Protein AF-A0A1S3MUW2-F1 (afdb_monomer_lite)

Foldseek 3Di:
DVVVVVVVVCVVVDVDPVVVVVVVCVVCPPHPCNVVVVVVVVVLVVQDPDPLCNVLVVQVVVVVVCCQRVPPVPDHDPPVDPDDPPDPCVVSVVVSVVVSVVVVVVVVVVVVVVVVVVVVVVVVVVVVVVVVVVVVVVVVVVVVVVVVVVPDDDPDDDDDDDDDDDDDDD

pLDDT: mean 79.9, std 17.79, range [39.38, 97.69]

Sequence (170 aa):
MELSHRLEDIKSELDDVGDVFNVVHSMVKDSGAEVYFLSILQHLMLIRNDYSVRPQYFKIIEECVSQIVLHRSGTDPDFTYRKRLDVDFSVLLEVCVDKAQVEECELRATDLALKFDEEYLGRQEAQAQLLKSEEKINELQAELLAFKSQVTPHTTTPTDRSTDRHRGFC

Radius of gyration: 44.47 Å; chains: 1; bounding box: 104×33×127 Å

Secondary structure (DSSP, 8-state):
-HHHHHHHHHHHH---HHHHHHHHHHHHTTSTTHHHHHHHHHHHHTS---TTTHHHHHHHHHHHHHHHHS-TTSSPP-TT--S------HHHHHHHHHHHHHHHHHHHHHHHHHHHHHHHHHHHHHHHHHHHHHHHHHHHHHHHHHHHHH--------------------

Structure (mmCIF, N/CA/C/O backbone):
data_AF-A0A1S3MUW2-F1
#
_entry.id   AF-A0A1S3MUW2-F1
#
loop_
_atom_site.group_PDB
_atom_site.id
_atom_site.type_symbol
_atom_site.label_atom_id
_atom_site.label_alt_id
_atom_site.label_comp_id
_atom_site.label_asym_id
_atom_site.label_entity_id
_atom_site.label_seq_id
_atom_site.pdbx_PDB_ins_code
_atom_site.Cartn_x
_atom_site.Cartn_y
_at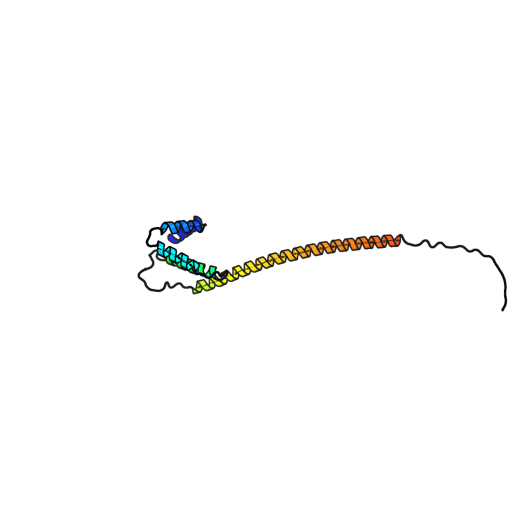om_site.Cartn_z
_atom_site.occupancy
_atom_site.B_iso_or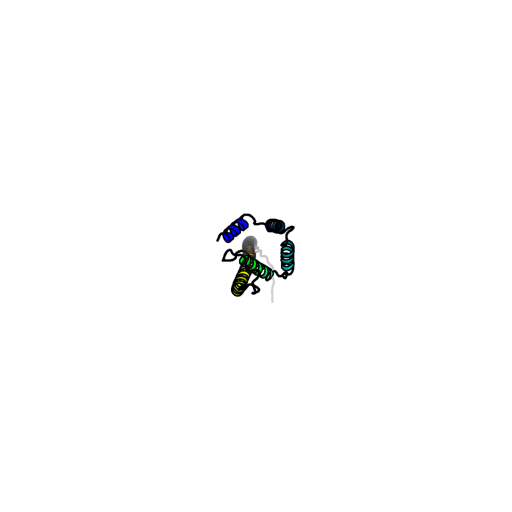_equiv
_atom_site.auth_seq_id
_atom_site.auth_comp_id
_atom_site.auth_asym_id
_atom_site.auth_atom_id
_atom_site.pdbx_PDB_model_num
ATOM 1 N N . MET A 1 1 ? 22.088 -8.802 -5.803 1.00 58.69 1 MET A N 1
ATOM 2 C CA . MET A 1 1 ? 22.479 -8.211 -4.506 1.00 58.69 1 MET A CA 1
ATOM 3 C C . MET A 1 1 ? 22.610 -6.692 -4.604 1.00 58.69 1 MET A C 1
ATOM 5 O O . MET A 1 1 ? 22.144 -6.010 -3.712 1.00 58.69 1 MET A O 1
ATOM 9 N N . GLU A 1 2 ? 23.140 -6.138 -5.701 1.00 73.69 2 GLU A N 1
ATOM 10 C CA . GLU A 1 2 ? 23.237 -4.676 -5.881 1.00 73.69 2 GLU A CA 1
ATOM 11 C C . GLU A 1 2 ? 21.872 -3.971 -6.045 1.00 73.69 2 GLU A C 1
ATOM 13 O O . GLU A 1 2 ? 21.617 -2.970 -5.388 1.00 73.69 2 GLU A O 1
ATOM 18 N N . LEU A 1 3 ? 20.946 -4.521 -6.843 1.00 74.25 3 LEU A N 1
ATOM 19 C CA . LEU A 1 3 ? 19.615 -3.916 -7.047 1.00 74.25 3 LEU A CA 1
ATOM 20 C C . LEU A 1 3 ? 18.711 -3.961 -5.804 1.00 74.25 3 LEU A C 1
ATOM 22 O O . LEU A 1 3 ? 17.914 -3.052 -5.601 1.00 74.25 3 LEU A O 1
ATOM 26 N N . SER A 1 4 ? 18.841 -4.992 -4.964 1.00 78.38 4 SER A N 1
ATOM 27 C CA . SER A 1 4 ? 18.072 -5.110 -3.720 1.00 78.38 4 SER A CA 1
ATOM 28 C C . SER A 1 4 ? 18.514 -4.083 -2.677 1.00 78.38 4 SER A C 1
ATOM 30 O O . SER A 1 4 ? 17.661 -3.467 -2.055 1.00 78.38 4 SER A O 1
ATOM 32 N N . HIS A 1 5 ? 19.822 -3.835 -2.547 1.00 82.88 5 HIS A N 1
ATOM 33 C CA . HIS A 1 5 ? 20.327 -2.777 -1.665 1.00 82.88 5 HIS A CA 1
ATOM 34 C C . HIS A 1 5 ? 19.951 -1.385 -2.174 1.00 82.88 5 HIS A C 1
ATOM 36 O O . HIS A 1 5 ? 19.461 -0.571 -1.407 1.00 82.88 5 HIS A O 1
ATOM 42 N N . ARG A 1 6 ? 20.037 -1.145 -3.490 1.00 85.31 6 ARG A N 1
ATOM 43 C CA . ARG A 1 6 ? 19.543 0.112 -4.076 1.00 85.31 6 ARG A CA 1
ATOM 44 C C . ARG A 1 6 ? 18.055 0.343 -3.806 1.00 85.31 6 AR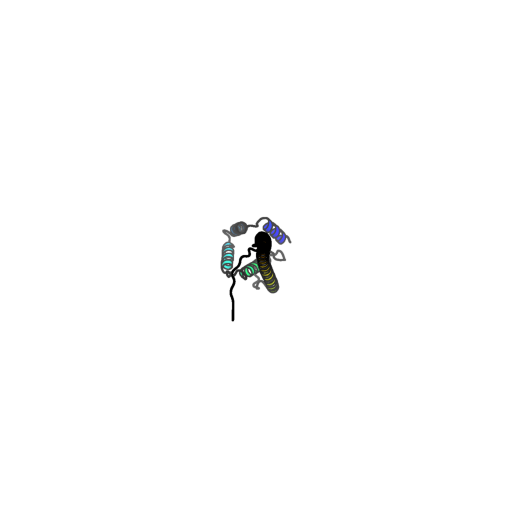G A C 1
ATOM 46 O O . ARG A 1 6 ? 17.640 1.483 -3.642 1.00 85.31 6 ARG A O 1
ATOM 53 N N . LEU A 1 7 ? 17.245 -0.717 -3.786 1.00 85.88 7 LEU A N 1
ATOM 54 C CA . LEU A 1 7 ? 15.833 -0.607 -3.423 1.00 85.88 7 LEU A CA 1
ATOM 55 C C . LEU A 1 7 ? 15.649 -0.251 -1.940 1.00 85.88 7 LEU A C 1
ATOM 57 O O . LEU A 1 7 ? 14.756 0.530 -1.627 1.00 85.88 7 LEU A O 1
ATOM 61 N N . GLU A 1 8 ? 16.462 -0.810 -1.041 1.00 87.00 8 GLU A N 1
ATOM 62 C CA . GLU A 1 8 ? 16.462 -0.440 0.383 1.00 87.00 8 GLU A CA 1
ATOM 63 C C . GLU A 1 8 ? 16.822 1.039 0.570 1.00 87.00 8 GLU A C 1
ATOM 65 O O . GLU A 1 8 ? 16.104 1.744 1.278 1.00 87.00 8 GLU A O 1
ATOM 70 N N . ASP A 1 9 ? 17.845 1.526 -0.138 1.00 89.50 9 ASP A N 1
ATOM 71 C CA . ASP A 1 9 ? 18.243 2.936 -0.112 1.00 89.50 9 ASP A CA 1
ATOM 72 C C . ASP A 1 9 ? 17.096 3.838 -0.599 1.00 89.50 9 ASP A C 1
ATOM 74 O O . ASP A 1 9 ? 16.684 4.752 0.114 1.00 89.50 9 ASP A O 1
ATOM 78 N N . ILE A 1 10 ? 16.486 3.521 -1.752 1.00 88.62 10 ILE A N 1
ATOM 79 C CA . ILE A 1 10 ? 15.343 4.278 -2.297 1.00 88.62 10 ILE A CA 1
ATOM 80 C C . ILE A 1 10 ? 14.170 4.310 -1.310 1.00 88.62 10 ILE A C 1
ATOM 82 O O . ILE A 1 10 ? 13.578 5.365 -1.111 1.00 88.62 10 ILE A O 1
ATOM 86 N N . LYS A 1 11 ? 13.838 3.178 -0.675 1.00 88.00 11 LYS A N 1
ATOM 87 C CA . LYS A 1 11 ? 12.764 3.106 0.332 1.00 88.00 11 LYS A CA 1
ATOM 88 C C . LYS A 1 11 ? 13.062 3.945 1.575 1.00 88.00 11 LYS A C 1
ATOM 90 O O . LYS A 1 11 ? 12.127 4.337 2.263 1.00 88.00 11 LYS A O 1
ATOM 95 N N . SER A 1 12 ? 14.337 4.172 1.887 1.00 89.38 12 SER A N 1
ATOM 96 C CA . SER A 1 12 ? 14.745 5.013 3.015 1.00 89.38 12 SER A CA 1
ATOM 97 C C . SER A 1 12 ? 14.755 6.506 2.679 1.00 89.38 12 SER A C 1
ATOM 99 O O . SER A 1 12 ? 14.481 7.322 3.554 1.00 89.38 12 SER A O 1
ATOM 101 N N . GLU A 1 13 ? 15.055 6.862 1.427 1.00 90.19 13 GLU A N 1
ATOM 102 C CA . GLU A 1 13 ? 15.144 8.252 0.969 1.00 90.19 13 GLU A CA 1
ATOM 103 C C . GLU A 1 13 ? 13.799 8.819 0.492 1.00 90.19 13 GLU A C 1
ATOM 105 O O . GLU A 1 13 ? 13.587 10.026 0.582 1.00 90.19 13 GLU A O 1
ATOM 110 N N . LEU A 1 14 ? 12.903 7.967 -0.020 1.00 89.44 14 LEU A N 1
ATOM 111 C CA . LEU A 1 14 ? 11.603 8.350 -0.569 1.00 89.44 14 LEU A CA 1
ATOM 112 C C . LEU A 1 14 ? 10.476 7.560 0.117 1.00 89.44 14 LEU A C 1
ATOM 114 O O . LEU A 1 14 ? 10.156 6.438 -0.283 1.00 89.44 14 LEU A O 1
ATOM 118 N N . ASP A 1 15 ? 9.864 8.160 1.140 1.00 89.50 15 ASP A N 1
ATOM 119 C CA . ASP A 1 15 ? 8.754 7.587 1.915 1.00 89.50 15 ASP A CA 1
ATOM 120 C C . ASP A 1 15 ? 7.371 8.175 1.557 1.00 89.50 15 ASP A C 1
ATOM 122 O O . ASP A 1 15 ? 6.345 7.599 1.930 1.00 89.50 15 ASP A O 1
ATOM 126 N N . ASP A 1 16 ? 7.323 9.261 0.774 1.00 94.25 16 ASP A N 1
ATOM 127 C CA . ASP A 1 16 ? 6.093 9.844 0.230 1.00 94.25 16 ASP A CA 1
ATOM 128 C C . ASP A 1 16 ? 5.744 9.314 -1.175 1.00 94.25 16 ASP A C 1
ATOM 130 O O . ASP A 1 16 ? 6.560 9.271 -2.100 1.00 94.25 16 ASP A O 1
ATOM 134 N N . VAL A 1 17 ? 4.474 8.947 -1.363 1.00 92.25 17 VAL A N 1
ATOM 135 C CA . VAL A 1 17 ? 3.967 8.386 -2.628 1.00 92.25 17 VAL A CA 1
ATOM 136 C C . VAL A 1 17 ? 3.984 9.416 -3.760 1.00 92.25 17 VAL A C 1
ATOM 138 O O . VAL A 1 17 ? 4.232 9.055 -4.913 1.00 92.25 17 VAL A O 1
ATOM 141 N N . GLY A 1 18 ? 3.701 10.684 -3.459 1.00 94.69 18 GLY A N 1
ATOM 142 C CA . GLY A 1 18 ? 3.696 11.771 -4.433 1.00 94.69 18 GLY A CA 1
ATOM 143 C C . GLY A 1 18 ? 5.092 12.052 -4.980 1.00 94.69 18 GLY A C 1
ATOM 144 O O . GLY A 1 18 ? 5.254 12.200 -6.193 1.00 94.69 18 GLY A O 1
ATOM 145 N N . ASP A 1 19 ? 6.105 12.046 -4.118 1.00 94.44 19 ASP A N 1
ATOM 146 C CA . ASP A 1 19 ? 7.502 12.230 -4.517 1.00 94.44 19 ASP A CA 1
ATOM 147 C C . ASP A 1 19 ? 7.994 11.084 -5.408 1.00 94.44 19 ASP A C 1
ATOM 149 O O . ASP A 1 19 ? 8.499 11.331 -6.510 1.00 94.44 19 ASP A O 1
ATOM 153 N N . VAL A 1 20 ? 7.756 9.828 -5.008 1.00 95.31 20 VAL A N 1
ATOM 154 C CA . VAL A 1 20 ? 8.088 8.652 -5.836 1.00 95.31 20 VAL A CA 1
ATOM 155 C C . VAL A 1 20 ? 7.372 8.717 -7.186 1.00 95.31 20 VAL A C 1
ATOM 157 O O . VAL A 1 20 ? 7.985 8.484 -8.232 1.00 95.31 20 VAL A O 1
ATOM 160 N N . PHE A 1 21 ? 6.085 9.077 -7.190 1.00 96.38 21 PHE A N 1
ATOM 161 C CA . PHE A 1 21 ? 5.316 9.248 -8.419 1.00 96.38 21 PHE A CA 1
ATOM 162 C C . PHE A 1 21 ? 5.941 10.301 -9.338 1.00 96.38 21 PHE A C 1
ATOM 164 O O . PHE A 1 21 ? 6.118 10.044 -10.528 1.00 96.38 21 PHE A O 1
ATOM 171 N N . ASN A 1 22 ? 6.302 11.469 -8.803 1.00 95.81 22 ASN A N 1
ATOM 172 C CA . ASN A 1 22 ? 6.883 12.562 -9.580 1.00 95.81 22 ASN A CA 1
ATOM 173 C C . ASN A 1 22 ? 8.233 12.178 -10.193 1.00 95.81 22 ASN A C 1
ATOM 175 O O . ASN A 1 22 ? 8.499 12.526 -11.350 1.00 95.81 22 ASN A O 1
ATOM 179 N N . VAL A 1 23 ? 9.062 11.434 -9.455 1.00 96.12 23 VAL A N 1
ATOM 180 C CA . VAL A 1 23 ? 10.333 10.897 -9.958 1.00 96.12 23 VAL A CA 1
ATOM 181 C C . VAL A 1 23 ? 10.080 9.942 -11.125 1.00 96.12 23 VAL A C 1
ATOM 183 O O . VAL A 1 23 ? 10.602 10.169 -12.217 1.00 96.12 23 VAL A O 1
ATOM 186 N N . VAL A 1 24 ? 9.229 8.926 -10.943 1.00 96.06 24 VAL A N 1
ATOM 187 C CA . VAL A 1 24 ? 8.930 7.935 -11.995 1.00 96.06 24 VAL A CA 1
ATOM 188 C C . VAL A 1 24 ? 8.282 8.591 -13.214 1.00 96.06 24 VAL A C 1
ATOM 190 O O . VAL A 1 24 ? 8.675 8.312 -14.346 1.00 96.06 24 VAL A O 1
ATOM 193 N N . HIS A 1 25 ? 7.337 9.507 -13.003 1.00 96.81 25 HIS A N 1
ATOM 194 C CA . HIS A 1 25 ? 6.702 10.270 -14.073 1.00 96.81 25 HIS A CA 1
ATOM 195 C C . HIS A 1 25 ? 7.737 11.070 -14.874 1.00 96.81 25 HIS A C 1
ATOM 197 O O . HIS A 1 25 ? 7.735 11.020 -16.101 1.00 96.81 25 HIS A O 1
ATOM 203 N N . SER A 1 26 ? 8.672 11.740 -14.197 1.00 97.56 26 SER A N 1
ATOM 204 C CA . SER A 1 26 ? 9.749 12.486 -14.858 1.00 97.56 26 SER A CA 1
ATOM 205 C C . SER A 1 26 ? 10.699 11.581 -15.649 1.00 97.56 26 SER A C 1
ATOM 207 O O . SER A 1 26 ? 11.207 12.007 -16.681 1.00 97.56 26 SER A O 1
ATOM 209 N N . MET A 1 27 ? 10.919 10.337 -15.205 1.00 96.44 27 MET A N 1
ATOM 210 C CA . MET A 1 27 ? 11.751 9.360 -15.921 1.00 96.44 27 MET A CA 1
ATOM 211 C C . MET A 1 27 ? 11.117 8.872 -17.228 1.00 96.44 27 MET A C 1
ATOM 213 O O . MET A 1 27 ? 11.839 8.577 -18.178 1.00 96.44 27 MET A O 1
ATOM 217 N N . VAL A 1 28 ? 9.787 8.741 -17.275 1.00 97.50 28 VAL A N 1
ATOM 218 C CA . VAL A 1 28 ? 9.078 8.215 -18.456 1.00 97.50 28 VAL A CA 1
ATOM 219 C C . VAL A 1 28 ? 8.562 9.302 -19.391 1.00 97.50 28 VAL A C 1
ATOM 221 O O . VAL A 1 28 ? 8.247 8.990 -20.540 1.00 97.50 28 VAL A O 1
ATOM 224 N N . LYS A 1 29 ? 8.463 10.546 -18.920 1.00 96.75 29 LYS A N 1
ATOM 225 C CA . LYS A 1 29 ? 7.952 11.680 -19.690 1.00 96.75 29 LYS A CA 1
ATOM 226 C C . LYS A 1 29 ? 8.725 11.871 -20.999 1.00 96.75 29 LYS A C 1
ATOM 228 O O . LYS A 1 29 ? 9.950 11.774 -21.021 1.00 96.75 29 LYS A O 1
ATOM 233 N N . ASP A 1 30 ? 7.998 12.157 -22.077 1.00 96.25 30 ASP A N 1
ATOM 234 C CA . ASP A 1 30 ? 8.526 12.370 -23.429 1.00 96.25 30 ASP A CA 1
ATOM 235 C C . ASP A 1 30 ? 9.283 11.143 -23.993 1.00 96.25 30 ASP A C 1
ATOM 237 O O . ASP A 1 30 ? 10.077 11.251 -24.931 1.00 96.25 30 ASP A O 1
ATOM 241 N N . SER A 1 31 ? 9.022 9.947 -23.447 1.00 97.25 31 SER A N 1
ATOM 242 C CA . SER A 1 31 ? 9.605 8.677 -23.891 1.00 97.25 31 SER A CA 1
ATOM 243 C C . SER A 1 31 ? 8.538 7.691 -24.377 1.00 97.25 31 SER A C 1
ATOM 245 O O . SER A 1 31 ? 7.353 7.801 -24.064 1.00 97.25 31 SER A O 1
ATOM 247 N N . GLY A 1 32 ? 8.962 6.639 -25.084 1.00 95.56 32 GLY A N 1
ATOM 248 C CA . GLY A 1 32 ? 8.067 5.542 -25.475 1.00 95.56 32 GLY A CA 1
ATOM 249 C C . GLY A 1 32 ? 7.452 4.773 -24.294 1.00 95.56 32 GLY A C 1
ATOM 250 O O . GLY A 1 32 ? 6.513 4.009 -24.504 1.00 95.56 32 GLY A O 1
ATOM 251 N N . ALA A 1 33 ? 7.954 4.965 -23.066 1.00 95.94 33 ALA A N 1
ATOM 252 C CA . ALA A 1 33 ? 7.437 4.323 -21.859 1.00 95.94 33 ALA A CA 1
ATOM 253 C C . ALA A 1 33 ? 6.181 5.012 -21.288 1.00 95.94 33 ALA A C 1
ATOM 255 O O . ALA A 1 33 ? 5.416 4.380 -20.556 1.00 95.94 33 ALA A O 1
ATOM 256 N N . GLU A 1 34 ? 5.941 6.281 -21.637 1.00 96.50 34 GLU A N 1
ATOM 257 C CA . GLU A 1 34 ? 4.891 7.119 -21.042 1.00 96.50 34 GLU A CA 1
ATOM 258 C C . GLU A 1 34 ? 3.488 6.514 -21.207 1.00 96.50 34 GLU A C 1
ATOM 260 O O . GLU A 1 34 ? 2.705 6.450 -20.257 1.00 96.50 34 GLU A O 1
ATOM 265 N N . VAL A 1 35 ? 3.195 5.971 -22.394 1.00 95.88 35 VAL A N 1
ATOM 266 C CA . VAL A 1 35 ? 1.904 5.328 -22.698 1.00 95.88 35 VAL A CA 1
ATOM 267 C C . VAL A 1 35 ? 1.656 4.076 -21.854 1.00 95.88 35 VAL A C 1
ATOM 269 O O . VAL A 1 35 ? 0.516 3.797 -21.480 1.00 95.88 35 VAL A O 1
ATOM 272 N N . TYR A 1 36 ? 2.714 3.334 -21.516 1.00 96.50 36 TYR A N 1
ATOM 273 C CA . TYR A 1 36 ? 2.608 2.142 -20.679 1.00 96.50 36 TYR A CA 1
ATOM 274 C C . TYR A 1 36 ? 2.438 2.521 -19.211 1.00 96.50 36 TYR A C 1
ATOM 276 O O . TYR A 1 36 ? 1.591 1.936 -18.541 1.00 96.50 36 TYR A O 1
ATOM 284 N N . PHE A 1 37 ? 3.169 3.531 -18.726 1.00 96.88 37 PHE A N 1
ATOM 285 C CA . PHE A 1 37 ? 2.995 4.045 -17.366 1.00 96.88 37 PHE A CA 1
ATOM 286 C C . PHE A 1 37 ? 1.565 4.552 -17.134 1.00 96.88 37 PHE A C 1
ATOM 288 O O . PHE A 1 37 ? 0.919 4.148 -16.167 1.00 96.88 37 PHE A O 1
ATOM 295 N N . LEU A 1 38 ? 1.019 5.336 -18.071 1.00 96.56 38 LEU A N 1
ATOM 296 C CA . LEU A 1 38 ? -0.380 5.768 -18.029 1.00 96.56 38 LEU A CA 1
ATOM 297 C C . LEU A 1 38 ? -1.344 4.574 -17.995 1.00 96.56 38 LEU A C 1
ATOM 299 O O . LEU A 1 38 ? -2.267 4.543 -17.181 1.00 96.56 38 LEU A O 1
ATOM 303 N N . SER A 1 39 ? -1.124 3.582 -18.861 1.00 97.69 39 SER A N 1
ATOM 304 C CA . SER A 1 39 ? -1.970 2.390 -18.908 1.00 97.69 39 SER A CA 1
ATOM 305 C C . SER A 1 39 ? -1.930 1.610 -17.591 1.00 97.69 39 SER A C 1
ATOM 307 O O . SER A 1 39 ? -2.982 1.194 -17.109 1.00 97.69 39 SER A O 1
ATOM 309 N N . ILE A 1 40 ? -0.761 1.459 -16.959 1.00 97.25 40 ILE A N 1
ATOM 310 C CA . ILE A 1 40 ? -0.624 0.803 -15.649 1.00 97.25 40 ILE A CA 1
ATOM 311 C C . ILE A 1 40 ? -1.504 1.505 -14.609 1.00 97.25 40 ILE A C 1
ATOM 313 O O . ILE A 1 40 ? -2.325 0.850 -13.968 1.00 97.25 40 ILE A O 1
ATOM 317 N N . LEU A 1 41 ? -1.410 2.833 -14.491 1.00 96.94 41 LEU A N 1
ATOM 318 C CA . LEU A 1 41 ? -2.216 3.606 -13.539 1.00 96.94 41 LEU A CA 1
ATOM 319 C C . LEU A 1 41 ? -3.721 3.461 -13.804 1.00 96.94 41 LEU A C 1
ATOM 321 O O . LEU A 1 41 ? -4.504 3.291 -12.872 1.00 96.94 41 LEU A O 1
ATOM 325 N N . GLN A 1 42 ? -4.133 3.461 -15.073 1.00 95.75 42 GLN A N 1
ATOM 326 C CA . GLN A 1 42 ? -5.530 3.235 -15.452 1.00 95.75 42 GLN A CA 1
ATOM 327 C C . GLN A 1 42 ? -6.028 1.842 -15.038 1.00 95.75 42 GLN A C 1
ATOM 329 O O . GLN A 1 42 ? -7.153 1.724 -14.559 1.00 95.75 42 GLN A O 1
ATOM 334 N N . HIS A 1 43 ? -5.206 0.796 -15.161 1.00 95.31 43 HIS A N 1
ATOM 335 C CA . HIS A 1 43 ? -5.572 -0.544 -14.689 1.00 95.31 43 HIS A CA 1
ATOM 336 C C . HIS A 1 43 ? -5.699 -0.600 -13.161 1.00 95.31 43 HIS A C 1
ATOM 338 O O . HIS A 1 43 ? -6.628 -1.232 -12.659 1.00 95.31 43 HIS A O 1
ATOM 344 N N . LEU A 1 44 ? -4.834 0.100 -12.416 1.00 95.38 44 LEU A N 1
ATOM 345 C CA . LEU A 1 44 ? -4.953 0.197 -10.954 1.00 95.38 44 LEU A CA 1
ATOM 346 C C . LEU A 1 44 ? -6.292 0.819 -10.527 1.00 95.38 44 LEU A C 1
ATOM 348 O O . LEU A 1 44 ? -6.900 0.372 -9.555 1.00 95.38 44 LEU A O 1
ATOM 352 N N . MET A 1 45 ? -6.801 1.790 -11.292 1.00 93.50 45 MET A N 1
ATOM 353 C CA . MET A 1 45 ? -8.109 2.413 -11.044 1.00 93.50 45 MET A CA 1
ATOM 354 C C . MET A 1 45 ? -9.292 1.446 -11.225 1.00 93.50 45 MET A C 1
ATOM 356 O O . MET A 1 45 ? -10.361 1.690 -10.666 1.00 93.50 45 MET A O 1
ATOM 360 N N . LEU A 1 46 ? -9.121 0.346 -11.970 1.00 92.81 46 LEU A N 1
ATOM 361 C CA . LEU A 1 46 ? -10.157 -0.677 -12.174 1.00 92.81 46 LEU A CA 1
ATOM 362 C C . LEU A 1 46 ? -10.255 -1.680 -11.013 1.00 92.81 46 LEU A C 1
ATOM 364 O O . LEU A 1 46 ? -11.207 -2.462 -10.959 1.00 92.81 46 LEU A O 1
ATOM 368 N N . ILE A 1 47 ? -9.305 -1.669 -10.072 1.00 90.56 47 ILE A N 1
ATOM 369 C CA . ILE A 1 47 ? -9.343 -2.543 -8.897 1.00 90.56 47 ILE A CA 1
ATOM 370 C C . ILE A 1 47 ? -10.554 -2.177 -8.032 1.00 90.56 47 ILE A C 1
ATOM 372 O O . ILE A 1 47 ? -10.731 -1.024 -7.618 1.00 90.56 47 ILE A O 1
ATOM 376 N N . ARG A 1 48 ? -11.372 -3.190 -7.707 1.00 86.06 48 ARG A N 1
ATOM 377 C CA . ARG A 1 48 ? -12.604 -3.042 -6.917 1.00 86.06 48 ARG A CA 1
ATOM 378 C C . ARG A 1 48 ? -12.354 -2.239 -5.637 1.00 86.06 48 ARG A C 1
ATOM 380 O O . ARG A 1 48 ? -11.361 -2.453 -4.943 1.00 86.06 48 ARG A O 1
ATOM 387 N N . ASN A 1 49 ? -13.269 -1.324 -5.315 1.00 86.00 49 ASN A N 1
ATOM 388 C CA . ASN A 1 49 ? -13.221 -0.529 -4.087 1.00 86.00 49 ASN A CA 1
ATOM 389 C C . ASN A 1 49 ? -13.762 -1.318 -2.887 1.00 86.00 49 ASN A C 1
ATOM 391 O O . ASN A 1 49 ? -14.827 -1.019 -2.360 1.00 86.00 49 ASN A O 1
ATOM 395 N N . ASP A 1 50 ? -13.047 -2.376 -2.522 1.00 86.12 50 ASP A N 1
ATOM 396 C CA . ASP A 1 50 ? -13.363 -3.261 -1.405 1.00 86.12 50 ASP A CA 1
ATOM 397 C C . ASP A 1 50 ? -12.222 -3.204 -0.393 1.00 86.12 50 ASP A C 1
ATOM 399 O O . ASP A 1 50 ? -11.077 -3.462 -0.756 1.00 86.12 50 ASP A O 1
ATOM 403 N N . TYR A 1 51 ? -12.532 -2.870 0.858 1.00 77.19 51 TYR A N 1
ATOM 404 C CA . TYR A 1 51 ? -11.530 -2.677 1.906 1.00 77.19 51 TYR A CA 1
ATOM 405 C C . TYR A 1 51 ? -10.684 -3.932 2.175 1.00 77.19 51 TYR A C 1
ATOM 407 O O . TYR A 1 51 ? -9.489 -3.821 2.422 1.00 77.19 51 TYR A O 1
ATOM 415 N N . SER A 1 52 ? -11.277 -5.122 2.064 1.00 76.06 52 SER A N 1
ATOM 416 C CA . SER A 1 52 ? -10.612 -6.395 2.364 1.00 76.06 52 SER A CA 1
ATOM 417 C C . SER A 1 52 ? -9.820 -6.955 1.178 1.00 76.06 52 SER A C 1
ATOM 419 O O . SER A 1 52 ? -8.738 -7.517 1.347 1.00 76.06 52 SER A O 1
ATOM 421 N N . VAL A 1 53 ? -10.333 -6.780 -0.044 1.00 77.38 53 VAL A N 1
ATOM 422 C CA . VAL A 1 53 ? -9.751 -7.395 -1.250 1.00 77.38 53 VAL A CA 1
ATOM 423 C C . VAL A 1 53 ? -8.779 -6.456 -1.966 1.00 77.38 53 VAL A C 1
ATOM 425 O O . VAL A 1 53 ? -7.798 -6.912 -2.554 1.00 77.38 53 VAL A O 1
ATOM 428 N N . ARG A 1 54 ? -9.000 -5.135 -1.922 1.00 84.62 54 ARG A N 1
ATOM 429 C CA . ARG A 1 54 ? -8.128 -4.158 -2.597 1.00 84.62 54 ARG A CA 1
ATOM 430 C C . ARG A 1 54 ? -6.660 -4.261 -2.152 1.00 84.62 54 ARG A C 1
ATOM 432 O O . ARG A 1 54 ? -5.815 -4.295 -3.047 1.00 84.62 54 ARG A O 1
ATOM 439 N N . PRO A 1 55 ? -6.320 -4.388 -0.853 1.00 84.25 55 PRO A N 1
ATOM 440 C CA . PRO A 1 55 ? -4.931 -4.585 -0.431 1.00 84.25 55 PRO A CA 1
ATOM 441 C C . PRO A 1 55 ? -4.285 -5.839 -1.035 1.00 84.25 55 PRO A C 1
ATOM 443 O O . PRO A 1 55 ? -3.110 -5.818 -1.394 1.00 84.25 55 PRO A O 1
ATOM 446 N N . GLN A 1 56 ? -5.057 -6.914 -1.225 1.00 80.06 56 GLN A N 1
ATOM 447 C CA . GLN A 1 56 ? -4.561 -8.168 -1.803 1.00 80.06 56 GLN A CA 1
ATOM 448 C C . GLN A 1 56 ? -4.188 -8.000 -3.281 1.00 80.06 56 GLN A C 1
ATOM 450 O O . GLN A 1 56 ? -3.139 -8.481 -3.706 1.00 80.06 56 GLN A O 1
ATOM 455 N N . TYR A 1 57 ? -4.991 -7.256 -4.053 1.00 86.38 57 TYR A N 1
ATOM 456 C CA . TYR A 1 57 ? -4.644 -6.910 -5.436 1.00 86.38 57 TYR A CA 1
ATOM 457 C C . TYR A 1 57 ? -3.335 -6.121 -5.513 1.00 86.38 57 TYR A C 1
ATOM 459 O O . TYR A 1 57 ? -2.465 -6.466 -6.309 1.00 86.38 57 TYR A O 1
ATOM 467 N N . PHE A 1 58 ? -3.172 -5.091 -4.676 1.00 90.44 58 PHE A N 1
ATOM 468 C CA . PHE A 1 58 ? -1.945 -4.289 -4.666 1.00 90.44 58 PHE A CA 1
ATOM 469 C C . PHE A 1 58 ? -0.721 -5.095 -4.223 1.00 90.44 58 PHE A C 1
ATOM 471 O O . PHE A 1 58 ? 0.343 -4.917 -4.804 1.00 90.44 58 PHE A O 1
ATOM 478 N N . LYS A 1 59 ? -0.872 -6.028 -3.276 1.00 83.50 59 LYS A N 1
ATOM 479 C CA . LYS A 1 59 ? 0.211 -6.932 -2.864 1.00 83.50 59 LYS A CA 1
ATOM 480 C C . LYS A 1 59 ? 0.639 -7.882 -3.986 1.00 83.50 59 LYS A C 1
ATOM 482 O O . LYS A 1 59 ? 1.826 -8.063 -4.215 1.00 83.50 59 LYS A O 1
ATOM 487 N N . ILE A 1 60 ? -0.319 -8.444 -4.722 1.00 82.62 60 ILE A N 1
ATOM 488 C CA . ILE A 1 60 ? -0.035 -9.270 -5.904 1.00 82.62 60 ILE A CA 1
ATOM 489 C C . ILE A 1 60 ? 0.711 -8.459 -6.973 1.00 82.62 60 ILE A C 1
ATOM 491 O O . ILE A 1 60 ? 1.667 -8.947 -7.570 1.00 82.62 60 ILE A O 1
ATOM 495 N N . ILE A 1 61 ? 0.281 -7.220 -7.218 1.00 89.31 61 ILE A N 1
ATOM 496 C CA . ILE A 1 61 ? 0.913 -6.335 -8.201 1.00 89.31 61 ILE A CA 1
ATOM 497 C C . ILE A 1 61 ? 2.332 -5.950 -7.769 1.00 89.31 61 ILE A C 1
ATOM 499 O O . ILE A 1 61 ? 3.234 -5.991 -8.601 1.00 89.31 61 ILE A O 1
ATOM 503 N N . GLU A 1 62 ? 2.538 -5.602 -6.498 1.00 88.75 62 GLU A N 1
ATOM 504 C CA . GLU A 1 62 ? 3.855 -5.255 -5.950 1.00 88.75 62 GLU A CA 1
ATOM 505 C C . GLU A 1 62 ? 4.849 -6.405 -6.120 1.00 88.75 62 GLU A C 1
ATOM 507 O O . GLU A 1 62 ? 5.940 -6.190 -6.647 1.00 88.75 62 GLU A O 1
ATOM 512 N N . GLU A 1 63 ? 4.436 -7.634 -5.815 1.00 80.75 63 GLU A N 1
ATOM 513 C CA . GLU A 1 63 ? 5.289 -8.809 -5.970 1.00 80.75 63 GLU A CA 1
ATOM 514 C C . GLU A 1 63 ? 5.617 -9.086 -7.448 1.00 80.75 63 GLU A C 1
ATOM 516 O O . GLU A 1 63 ? 6.762 -9.375 -7.798 1.00 80.75 63 GLU A O 1
ATOM 521 N N . CYS A 1 64 ? 4.643 -8.927 -8.351 1.00 82.81 64 CYS A N 1
ATOM 522 C CA . CYS A 1 64 ? 4.892 -9.011 -9.792 1.00 82.81 64 CYS A CA 1
ATOM 523 C C . CYS A 1 64 ? 5.924 -7.968 -10.249 1.00 82.81 64 CYS A C 1
ATOM 525 O O . CYS A 1 64 ? 6.847 -8.303 -10.991 1.00 82.81 64 CYS A O 1
ATOM 527 N N . VAL A 1 65 ? 5.799 -6.712 -9.805 1.00 87.69 65 VAL A N 1
ATOM 528 C CA . VAL A 1 65 ? 6.763 -5.645 -10.123 1.00 87.69 65 VAL A CA 1
ATOM 529 C C . VAL A 1 65 ? 8.141 -5.978 -9.550 1.00 87.69 65 VAL A C 1
ATOM 531 O O . VAL A 1 65 ? 9.136 -5.858 -10.264 1.00 87.69 65 VAL A O 1
ATOM 534 N N . SER A 1 66 ? 8.201 -6.464 -8.309 1.00 83.00 66 SER A N 1
ATOM 535 C CA . SER A 1 66 ? 9.429 -6.917 -7.653 1.00 83.00 66 SER A CA 1
ATOM 536 C C . SER A 1 66 ? 10.128 -8.004 -8.472 1.00 83.00 66 SER A C 1
ATOM 538 O O . SER A 1 66 ? 11.305 -7.867 -8.794 1.00 83.00 66 SER A O 1
ATOM 540 N N . GLN A 1 67 ? 9.409 -9.033 -8.925 1.00 76.75 67 GLN A N 1
ATOM 541 C CA . GLN A 1 67 ? 9.986 -10.116 -9.730 1.00 76.75 67 GLN A CA 1
ATOM 542 C C . GLN A 1 67 ? 10.433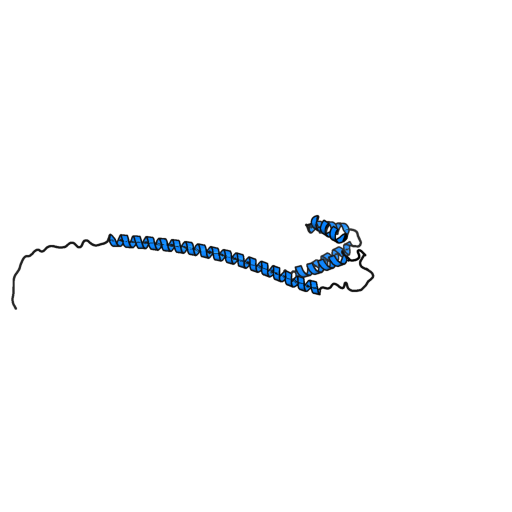 -9.673 -11.131 1.00 76.75 67 GLN A C 1
ATOM 544 O O . GLN A 1 67 ? 11.428 -10.195 -11.642 1.00 76.75 67 GLN A O 1
ATOM 549 N N . ILE A 1 68 ? 9.720 -8.721 -11.747 1.00 79.94 68 ILE A N 1
ATOM 550 C CA . ILE A 1 68 ? 10.081 -8.151 -13.054 1.00 79.94 68 ILE A CA 1
ATOM 551 C C . ILE A 1 68 ? 11.353 -7.300 -12.940 1.00 79.94 68 ILE A C 1
ATOM 553 O O . ILE A 1 68 ? 12.248 -7.429 -13.772 1.00 79.94 68 ILE A O 1
ATOM 557 N N . VAL A 1 69 ? 11.437 -6.435 -11.924 1.00 83.75 69 VAL A N 1
ATOM 558 C CA . VAL A 1 69 ? 12.520 -5.448 -11.773 1.00 83.75 69 VAL A CA 1
ATOM 559 C C . VAL A 1 69 ? 13.754 -6.045 -11.086 1.00 83.75 69 VAL A C 1
ATOM 561 O O . VAL A 1 69 ? 14.882 -5.757 -11.478 1.00 83.75 69 VAL A O 1
ATOM 564 N N . LEU A 1 70 ? 13.570 -6.904 -10.080 1.00 76.56 70 LEU A N 1
ATOM 565 C CA . LEU A 1 70 ? 14.642 -7.545 -9.307 1.00 76.56 70 LEU A CA 1
ATOM 566 C C . LEU A 1 70 ? 14.954 -8.951 -9.835 1.00 76.56 70 LEU A C 1
ATOM 568 O O . LEU A 1 70 ? 15.008 -9.926 -9.077 1.00 76.56 70 LEU A O 1
ATOM 572 N N . HIS A 1 71 ? 15.157 -9.084 -11.146 1.00 71.44 71 HIS A N 1
ATOM 573 C CA . HIS A 1 71 ? 15.387 -10.397 -11.738 1.00 71.44 71 HIS A CA 1
ATOM 574 C C . HIS A 1 71 ? 16.647 -11.072 -11.157 1.00 71.44 71 HIS A C 1
ATOM 576 O O . HIS A 1 71 ? 17.722 -10.471 -11.078 1.00 71.44 71 HIS A O 1
ATOM 582 N N . ARG A 1 72 ? 16.529 -12.348 -10.750 1.00 60.03 72 ARG A N 1
ATOM 583 C CA . ARG A 1 72 ? 17.559 -13.085 -9.979 1.00 60.03 72 ARG A CA 1
ATOM 584 C C . ARG A 1 72 ? 18.922 -13.199 -10.676 1.00 60.03 72 ARG A C 1
ATOM 586 O O . ARG A 1 72 ? 19.915 -13.456 -10.001 1.00 60.03 72 ARG A O 1
ATOM 593 N N . SER A 1 73 ? 18.981 -13.020 -11.994 1.00 60.16 73 SER A N 1
ATOM 594 C CA . SER A 1 73 ? 20.210 -13.079 -12.797 1.00 60.16 73 SER A CA 1
ATOM 595 C C . SER A 1 73 ? 20.844 -11.711 -13.075 1.00 60.16 73 SER A C 1
ATOM 597 O O . SER A 1 73 ? 21.925 -11.667 -13.658 1.00 60.16 73 SER A O 1
ATOM 599 N N . GLY A 1 74 ? 20.189 -10.598 -12.716 1.00 57.41 74 GLY A N 1
ATOM 600 C CA . GLY A 1 74 ? 20.621 -9.250 -13.113 1.00 57.41 74 GLY A CA 1
ATOM 601 C C . GLY A 1 74 ? 20.619 -9.013 -14.630 1.00 57.41 74 GLY A C 1
ATOM 602 O O . GLY A 1 74 ? 21.224 -8.056 -15.098 1.00 57.41 74 GLY A O 1
ATOM 603 N N . THR A 1 75 ? 19.987 -9.906 -15.397 1.00 59.78 75 THR A N 1
ATOM 604 C CA . THR A 1 75 ? 19.799 -9.798 -16.849 1.00 59.78 75 THR A CA 1
ATOM 605 C C . THR A 1 75 ? 18.372 -9.333 -17.121 1.00 59.78 75 THR A C 1
ATOM 607 O O . THR A 1 75 ? 17.470 -9.703 -16.369 1.00 59.78 75 THR A O 1
ATOM 610 N N . ASP A 1 76 ? 18.157 -8.548 -18.176 1.00 64.62 76 ASP A N 1
ATOM 611 C CA . ASP A 1 76 ? 16.808 -8.146 -18.579 1.00 64.62 76 ASP A CA 1
ATOM 612 C C . ASP A 1 76 ? 15.908 -9.378 -18.795 1.00 64.62 76 ASP A C 1
ATOM 614 O O . ASP A 1 76 ? 16.383 -10.401 -19.310 1.00 64.62 76 ASP A O 1
ATOM 618 N N . PRO A 1 77 ? 14.615 -9.315 -18.422 1.00 65.44 77 PRO A N 1
ATOM 619 C CA . PRO A 1 77 ? 13.676 -10.363 -18.790 1.00 65.44 77 PRO A CA 1
ATOM 620 C C . PRO A 1 77 ? 13.672 -10.515 -20.316 1.00 65.44 77 PRO A C 1
ATOM 622 O O . PRO A 1 77 ? 13.692 -9.531 -21.052 1.00 65.44 77 PRO A O 1
ATOM 625 N N . ASP A 1 78 ? 13.655 -11.751 -20.813 1.00 65.75 78 ASP A N 1
ATOM 626 C CA . ASP A 1 78 ? 13.613 -11.996 -22.255 1.00 65.75 78 ASP A CA 1
ATOM 627 C C . ASP A 1 78 ? 12.269 -11.507 -22.829 1.00 65.75 78 ASP A C 1
ATOM 629 O O . ASP A 1 78 ? 11.257 -12.207 -22.788 1.00 65.75 78 ASP A O 1
ATOM 633 N N . PHE A 1 79 ? 12.261 -10.291 -23.381 1.00 65.56 79 PHE A N 1
ATOM 634 C CA . PHE A 1 79 ? 11.085 -9.648 -23.980 1.00 65.56 79 PHE A CA 1
ATOM 635 C C . PHE A 1 79 ? 10.588 -10.351 -25.257 1.00 65.56 79 PHE A C 1
ATOM 637 O O . PHE A 1 79 ? 9.484 -10.082 -25.736 1.00 65.56 79 PHE A O 1
ATOM 644 N N . THR A 1 80 ? 11.386 -11.266 -25.814 1.00 62.78 80 THR A N 1
ATOM 645 C CA . THR A 1 80 ? 11.035 -12.135 -26.948 1.00 62.78 80 THR A CA 1
ATOM 646 C C . THR A 1 80 ? 10.346 -13.427 -26.494 1.00 62.78 80 THR A C 1
ATOM 648 O O . THR A 1 80 ? 9.677 -14.093 -27.295 1.00 62.78 80 THR A O 1
ATOM 651 N N . TYR A 1 81 ? 10.471 -13.786 -25.213 1.00 53.16 81 TYR A N 1
ATOM 652 C CA . TYR A 1 81 ? 9.954 -15.022 -24.639 1.00 53.16 81 TYR A CA 1
ATOM 653 C C . TYR A 1 81 ? 8.458 -14.906 -24.327 1.00 53.16 81 TYR A C 1
ATOM 655 O O . TYR A 1 81 ? 8.032 -14.393 -23.300 1.00 53.16 81 TYR A O 1
ATOM 663 N N . ARG A 1 82 ? 7.619 -15.441 -25.220 1.00 53.94 82 ARG A N 1
ATOM 664 C CA . ARG A 1 82 ? 6.145 -15.437 -25.098 1.00 53.94 82 ARG A CA 1
ATOM 665 C C . ARG A 1 82 ? 5.572 -16.437 -24.078 1.00 53.94 82 ARG A C 1
ATOM 667 O O . ARG A 1 82 ? 4.413 -16.837 -24.219 1.00 53.94 82 ARG A O 1
ATOM 674 N N . LYS A 1 83 ? 6.339 -16.916 -23.093 1.00 55.56 83 LYS A N 1
ATOM 675 C CA . LYS A 1 83 ? 5.716 -17.671 -21.992 1.00 55.56 83 LYS A CA 1
ATOM 676 C C . LYS A 1 83 ? 5.063 -16.691 -21.025 1.00 55.56 83 LYS A C 1
ATOM 678 O O . LYS A 1 83 ? 5.539 -15.579 -20.835 1.00 55.56 83 LYS A O 1
ATOM 683 N N . ARG A 1 84 ? 3.952 -17.122 -20.426 1.00 56.00 84 ARG A N 1
ATOM 684 C CA . ARG A 1 84 ? 3.333 -16.421 -19.298 1.00 56.00 84 ARG A CA 1
ATOM 685 C C . ARG A 1 84 ? 4.400 -16.235 -18.214 1.00 56.00 84 ARG A C 1
ATOM 687 O O . ARG A 1 84 ? 5.176 -17.165 -17.995 1.00 56.00 84 ARG A O 1
ATOM 694 N N . LEU A 1 85 ? 4.438 -15.062 -17.579 1.00 59.34 85 LEU A N 1
ATOM 695 C CA . LEU A 1 85 ? 5.178 -14.875 -16.331 1.00 59.34 85 LEU A CA 1
ATOM 696 C C . LEU A 1 85 ? 4.627 -15.937 -15.366 1.00 59.34 85 LEU A C 1
ATOM 698 O O . LEU A 1 85 ? 3.446 -15.889 -15.020 1.00 59.34 85 LEU A O 1
ATOM 702 N N . ASP A 1 86 ? 5.422 -16.962 -15.062 1.00 59.34 86 ASP A N 1
ATOM 703 C CA . ASP A 1 86 ? 5.009 -18.063 -14.188 1.00 59.34 86 ASP A CA 1
ATOM 704 C C . ASP A 1 86 ? 5.159 -17.588 -12.744 1.00 59.34 86 ASP A C 1
ATOM 706 O O . ASP A 1 86 ? 6.156 -17.854 -12.075 1.00 59.34 86 ASP A O 1
ATOM 710 N N . VAL A 1 87 ? 4.221 -16.738 -12.327 1.00 61.00 87 VAL A N 1
ATOM 711 C CA . VAL A 1 87 ? 4.173 -16.201 -10.969 1.00 61.00 87 VAL A CA 1
ATOM 712 C C . VAL A 1 87 ? 3.404 -17.196 -10.117 1.00 61.00 87 VAL A C 1
ATOM 714 O O . VAL A 1 87 ? 2.205 -17.407 -10.310 1.00 61.00 87 VAL A O 1
ATOM 717 N N . ASP A 1 88 ? 4.105 -17.823 -9.178 1.00 60.69 88 ASP A N 1
ATOM 718 C CA . ASP A 1 88 ? 3.497 -18.727 -8.210 1.00 60.69 88 ASP A CA 1
ATOM 719 C C . ASP A 1 88 ? 2.687 -17.923 -7.178 1.00 60.69 88 ASP A C 1
ATOM 721 O O . ASP A 1 88 ? 3.212 -17.413 -6.187 1.00 60.69 88 ASP A O 1
ATOM 725 N N . PHE A 1 89 ? 1.383 -17.795 -7.427 1.00 63.97 89 PHE A N 1
ATOM 726 C CA . PHE A 1 89 ? 0.452 -17.119 -6.522 1.00 63.97 89 PHE A CA 1
ATOM 727 C C . PHE A 1 89 ? -0.002 -17.985 -5.340 1.00 63.97 89 PHE A C 1
ATOM 729 O O . PHE A 1 89 ? -0.703 -17.473 -4.468 1.00 63.97 89 PHE A O 1
ATOM 736 N N . SER A 1 90 ? 0.376 -19.268 -5.281 1.00 62.19 90 SER A N 1
ATOM 737 C CA . SER A 1 90 ? -0.082 -20.208 -4.243 1.00 62.19 90 SER A CA 1
ATOM 738 C C . SER A 1 90 ? 0.356 -19.742 -2.856 1.00 62.19 90 SER A C 1
ATOM 740 O O . SER A 1 90 ? -0.463 -19.578 -1.956 1.00 62.19 90 SER A O 1
ATOM 742 N N . VAL A 1 91 ? 1.648 -19.434 -2.728 1.00 57.31 91 VAL A N 1
ATOM 743 C CA . VAL A 1 91 ? 2.264 -18.940 -1.489 1.00 57.31 91 VAL A CA 1
ATOM 744 C C . VAL A 1 91 ? 1.773 -17.523 -1.156 1.00 57.31 91 VAL A C 1
ATOM 746 O O . VAL A 1 91 ? 1.615 -17.165 0.009 1.00 57.31 91 VAL A O 1
ATOM 749 N N . LEU A 1 92 ? 1.474 -16.711 -2.176 1.00 55.97 92 LEU A N 1
ATOM 750 C CA . LEU A 1 92 ? 0.957 -15.351 -2.001 1.00 55.97 92 LEU A CA 1
ATOM 751 C C . LEU A 1 92 ? -0.459 -15.342 -1.432 1.00 55.97 92 LEU A C 1
ATOM 753 O O . LEU A 1 92 ? -0.737 -14.536 -0.546 1.00 55.97 92 LEU A O 1
ATOM 757 N N . LEU A 1 93 ? -1.344 -16.218 -1.912 1.00 61.41 93 LEU A N 1
ATOM 758 C CA . LEU A 1 93 ? -2.720 -16.292 -1.426 1.00 61.41 93 LEU A CA 1
ATOM 759 C C . LEU A 1 93 ? -2.766 -16.731 0.043 1.00 61.41 93 LEU A C 1
ATOM 761 O O . LEU A 1 93 ? -3.477 -16.115 0.831 1.00 61.41 93 LEU A O 1
ATOM 765 N N . GLU A 1 94 ? -1.961 -17.727 0.417 1.00 59.19 94 GLU A N 1
ATOM 766 C CA . GLU A 1 94 ? -1.892 -18.261 1.783 1.00 59.19 94 GLU A CA 1
ATOM 767 C C . GLU A 1 94 ? -1.389 -17.197 2.778 1.00 59.19 94 GLU A C 1
ATOM 769 O O . GLU A 1 94 ? -2.075 -16.863 3.742 1.00 59.19 94 GLU A O 1
ATOM 774 N N . VAL A 1 95 ? -0.278 -16.521 2.463 1.00 56.78 95 VAL A N 1
ATOM 775 C CA . VAL A 1 95 ? 0.276 -15.449 3.314 1.00 56.78 95 VAL A CA 1
ATOM 776 C C . VAL A 1 95 ? -0.617 -14.194 3.341 1.00 56.78 95 VAL A C 1
ATOM 778 O O . VAL A 1 95 ? -0.587 -13.424 4.302 1.00 56.78 95 VAL A O 1
ATOM 781 N N . CYS A 1 96 ? -1.393 -13.916 2.285 1.00 58.41 96 CYS A N 1
ATOM 782 C CA . CYS A 1 96 ? -2.354 -12.803 2.280 1.00 58.41 96 CYS A CA 1
ATOM 783 C C . CYS A 1 96 ? -3.580 -13.075 3.153 1.00 58.41 96 CYS A C 1
ATOM 785 O O . CYS A 1 96 ? -4.030 -12.159 3.838 1.00 58.41 96 CYS A O 1
ATOM 787 N N . VAL A 1 97 ? -4.109 -14.300 3.121 1.00 63.59 97 VAL A N 1
ATOM 788 C CA . VAL A 1 97 ? -5.266 -14.691 3.935 1.00 63.59 97 VAL A CA 1
ATOM 789 C C . VAL A 1 97 ? -4.903 -14.658 5.417 1.00 63.59 97 VAL A C 1
ATOM 791 O O . VAL A 1 97 ? -5.624 -14.031 6.192 1.00 63.59 97 VAL A O 1
ATOM 794 N N . ASP A 1 98 ? -3.755 -15.224 5.791 1.00 67.44 98 ASP A N 1
ATOM 795 C CA . ASP A 1 98 ? -3.316 -15.262 7.189 1.00 67.44 98 ASP A CA 1
ATOM 796 C C . ASP A 1 98 ? -3.083 -13.858 7.749 1.00 67.44 98 ASP A C 1
ATOM 798 O O . ASP A 1 98 ? -3.576 -13.518 8.824 1.00 67.44 98 ASP A O 1
ATOM 802 N N . LYS A 1 99 ? -2.384 -12.995 7.002 1.00 66.88 99 LYS A N 1
ATOM 803 C CA . LYS A 1 99 ? -2.095 -11.633 7.466 1.00 66.88 99 LYS A CA 1
ATOM 804 C C . LYS A 1 99 ? -3.365 -10.787 7.611 1.00 66.88 99 LYS A C 1
ATOM 806 O O . LYS A 1 99 ? -3.503 -10.078 8.602 1.00 66.88 99 LYS A O 1
ATOM 811 N N . ALA A 1 100 ? -4.303 -10.892 6.668 1.00 68.81 100 ALA A N 1
ATOM 812 C CA . ALA A 1 100 ? -5.576 -10.178 6.753 1.00 68.81 100 ALA A CA 1
ATOM 813 C C . ALA A 1 100 ? -6.431 -10.661 7.940 1.00 68.81 100 ALA A C 1
ATOM 815 O O . ALA A 1 100 ? -7.039 -9.845 8.628 1.00 68.81 100 ALA A O 1
ATOM 816 N N . GLN A 1 101 ? -6.440 -11.970 8.220 1.00 74.81 101 GLN A N 1
ATOM 817 C CA . GLN A 1 101 ? -7.121 -12.518 9.399 1.00 74.81 101 GLN A CA 1
ATOM 818 C C . GLN A 1 101 ? -6.487 -12.058 10.712 1.00 74.81 101 GLN A C 1
ATOM 820 O O . GLN A 1 101 ? -7.209 -11.804 11.678 1.00 74.81 101 GLN A O 1
ATOM 825 N N . VAL A 1 102 ? -5.156 -11.948 10.757 1.00 80.19 102 VAL A N 1
ATOM 826 C CA . VAL A 1 102 ? -4.437 -11.431 11.927 1.00 80.19 102 VAL A CA 1
ATOM 827 C C . VAL A 1 102 ? -4.791 -9.966 12.163 1.00 80.19 102 VAL A C 1
ATOM 829 O O . VAL A 1 102 ? -5.203 -9.634 13.269 1.00 80.19 102 VAL A O 1
ATOM 832 N N . GLU A 1 103 ? -4.728 -9.115 11.137 1.00 77.75 103 GLU A N 1
ATOM 833 C CA . GLU A 1 103 ? -5.074 -7.690 11.256 1.00 77.75 103 GLU A CA 1
ATOM 834 C C . GLU A 1 103 ? -6.538 -7.486 11.692 1.00 77.75 103 GLU A C 1
ATOM 836 O O . GLU A 1 103 ? -6.816 -6.675 12.576 1.00 77.75 103 GLU A O 1
ATOM 841 N N . GLU A 1 104 ? -7.486 -8.260 11.149 1.00 80.56 104 GLU A N 1
ATOM 842 C CA . GLU A 1 104 ? -8.890 -8.227 11.588 1.00 80.56 104 GLU A CA 1
ATOM 843 C C . GLU A 1 104 ? -9.047 -8.687 13.048 1.00 80.56 104 GLU A C 1
ATOM 845 O O . GLU A 1 104 ? -9.786 -8.072 13.825 1.00 80.56 104 GLU A O 1
ATOM 850 N N . CYS A 1 105 ? -8.334 -9.746 13.449 1.00 79.62 105 CYS A N 1
ATOM 851 C CA . CYS A 1 105 ? -8.320 -10.215 14.833 1.00 79.62 105 CYS A CA 1
ATOM 852 C C . CYS A 1 105 ? -7.745 -9.169 15.789 1.00 79.62 105 CYS A C 1
ATOM 854 O O . CYS A 1 105 ? -8.321 -8.959 16.857 1.00 79.62 105 CYS A O 1
ATOM 856 N N . GLU A 1 106 ? -6.649 -8.508 15.421 1.00 86.75 106 GLU A N 1
ATOM 857 C CA . GLU A 1 106 ? -6.026 -7.450 16.218 1.00 86.75 106 GLU A CA 1
ATOM 858 C C . GLU A 1 106 ? -6.961 -6.248 16.366 1.00 86.75 106 GLU A C 1
ATOM 860 O O . GLU A 1 106 ? -7.164 -5.747 17.476 1.00 86.75 106 GLU A O 1
ATOM 865 N N . LEU A 1 107 ? -7.612 -5.829 15.278 1.00 88.94 107 LEU A N 1
ATOM 866 C CA . LEU A 1 107 ? -8.564 -4.722 15.307 1.00 88.94 107 LEU A CA 1
ATOM 867 C C . LEU A 1 107 ? -9.764 -5.044 16.209 1.00 88.94 107 LEU A C 1
ATOM 869 O O . LEU A 1 107 ? -10.167 -4.227 17.039 1.00 88.94 107 LEU A O 1
ATOM 873 N N . ARG A 1 108 ? -10.292 -6.271 16.113 1.00 92.12 108 ARG A N 1
ATOM 874 C CA . ARG A 1 108 ? -11.393 -6.742 16.963 1.00 92.12 108 ARG A CA 1
ATOM 875 C C . ARG A 1 108 ? -10.977 -6.890 18.427 1.00 92.12 108 ARG A C 1
ATOM 877 O O . ARG A 1 108 ? -11.771 -6.589 19.314 1.00 92.12 108 ARG A O 1
ATOM 884 N N . ALA A 1 109 ? -9.753 -7.345 18.690 1.00 92.06 109 ALA A N 1
ATOM 885 C CA . ALA A 1 109 ? -9.198 -7.411 20.039 1.00 92.06 109 ALA A CA 1
ATOM 886 C C . ALA A 1 109 ? -9.081 -6.009 20.656 1.00 92.06 109 ALA A C 1
ATOM 888 O O . ALA A 1 109 ? -9.457 -5.819 21.809 1.00 92.06 109 ALA A O 1
ATOM 889 N N . THR A 1 110 ? -8.637 -5.028 19.869 1.00 90.31 110 THR A N 1
ATOM 890 C CA . THR A 1 110 ? -8.515 -3.628 20.300 1.00 90.31 110 THR A CA 1
ATOM 891 C C . THR A 1 110 ? -9.877 -3.010 20.630 1.00 90.31 110 THR A C 1
ATOM 893 O O . THR A 1 110 ? -10.034 -2.403 21.686 1.00 90.31 110 THR A O 1
ATOM 896 N N . ASP A 1 111 ? -10.890 -3.215 19.780 1.00 93.81 111 ASP A N 1
ATOM 897 C CA . ASP A 1 111 ? -12.262 -2.739 20.033 1.00 93.81 111 ASP A CA 1
ATOM 898 C C . ASP A 1 111 ? -12.869 -3.366 21.300 1.00 93.81 111 ASP A C 1
ATOM 900 O O . ASP A 1 111 ? -13.487 -2.679 22.116 1.00 93.81 111 ASP A O 1
ATOM 904 N N . LEU A 1 112 ? -12.649 -4.669 21.508 1.00 93.12 112 LEU A N 1
ATOM 905 C CA . LEU A 1 112 ? -13.091 -5.359 22.720 1.00 93.12 112 LEU A CA 1
ATOM 906 C C . LEU A 1 112 ? -12.366 -4.864 23.975 1.00 93.12 112 LEU A C 1
ATOM 908 O O . LEU A 1 112 ? -13.007 -4.743 25.017 1.00 93.12 112 LEU A O 1
ATOM 912 N N . ALA A 1 113 ? -11.067 -4.570 23.887 1.00 93.88 113 ALA A N 1
ATOM 913 C CA . ALA A 1 113 ? -10.301 -4.025 25.003 1.00 93.88 113 ALA A CA 1
ATOM 914 C C . ALA A 1 113 ? -10.841 -2.652 25.434 1.00 93.88 113 ALA A C 1
ATOM 916 O O . ALA A 1 113 ? -11.100 -2.445 26.615 1.00 93.88 113 ALA A O 1
ATOM 917 N N . LEU A 1 114 ? -11.118 -1.760 24.477 1.00 96.06 114 LEU A N 1
ATOM 918 C CA . LEU A 1 114 ? -11.690 -0.441 24.768 1.00 96.06 114 LEU A CA 1
ATOM 919 C C . LEU A 1 114 ? -13.069 -0.536 25.433 1.00 96.06 114 LEU A C 1
ATOM 921 O O . LEU A 1 114 ? -13.319 0.135 26.432 1.00 96.06 114 LEU A O 1
ATOM 925 N N . LYS A 1 115 ? -13.948 -1.406 24.922 1.00 96.25 115 LYS A N 1
ATOM 926 C CA . LYS A 1 115 ? -15.269 -1.647 25.529 1.00 96.25 115 LYS A CA 1
ATOM 927 C C . LYS A 1 115 ? -15.160 -2.222 26.935 1.00 96.25 115 LYS A C 1
ATOM 929 O O . LYS A 1 115 ? -15.951 -1.876 27.805 1.00 96.25 115 LYS A O 1
ATOM 934 N N . PHE A 1 116 ? -14.199 -3.116 27.157 1.00 94.50 116 PHE A N 1
ATOM 935 C CA . PHE A 1 116 ? -13.958 -3.672 28.481 1.00 94.50 116 PHE A CA 1
ATOM 936 C C . PHE A 1 116 ? -13.515 -2.589 29.468 1.00 94.50 116 PHE A C 1
ATOM 938 O O . PHE A 1 116 ? -14.049 -2.540 30.573 1.00 94.50 116 PHE A O 1
ATOM 945 N N . ASP A 1 117 ? -12.597 -1.710 29.067 1.00 95.94 117 ASP A N 1
ATOM 946 C CA . ASP A 1 117 ? -12.123 -0.610 29.911 1.00 95.94 117 ASP A CA 1
ATOM 947 C C . ASP A 1 117 ? -13.250 0.379 30.252 1.00 95.94 117 ASP A C 1
ATOM 949 O O . ASP A 1 117 ? -13.374 0.802 31.404 1.00 95.94 117 ASP A O 1
ATOM 953 N N . GLU A 1 118 ? -14.115 0.699 29.284 1.00 96.19 118 GLU A N 1
ATOM 954 C CA . GLU A 1 118 ? -15.290 1.558 29.484 1.00 96.19 118 GLU A CA 1
ATOM 955 C C . GLU A 1 118 ? -16.284 0.946 30.487 1.00 96.19 118 GLU A C 1
ATOM 957 O O . GLU A 1 118 ? -16.659 1.587 31.473 1.00 96.19 118 GLU A O 1
ATOM 962 N N . GLU A 1 119 ? -16.659 -0.322 30.296 1.00 95.44 119 GLU A N 1
ATOM 963 C CA . GLU A 1 119 ? -17.558 -1.044 31.205 1.00 95.44 119 GLU A CA 1
ATOM 964 C C . GLU A 1 119 ? -16.945 -1.227 32.601 1.00 95.44 119 GLU A C 1
ATOM 966 O O . GLU A 1 119 ? -17.636 -1.139 33.623 1.00 95.44 119 GLU A O 1
ATOM 971 N N . TYR A 1 120 ? -15.634 -1.466 32.669 1.00 94.56 120 TYR A N 1
ATOM 972 C CA . TYR A 1 120 ? -14.912 -1.596 33.928 1.00 94.56 120 TYR A CA 1
ATOM 973 C C . TYR A 1 120 ? -14.943 -0.288 34.725 1.00 94.56 120 TYR A C 1
ATOM 975 O O . TYR A 1 120 ? -15.242 -0.304 35.925 1.00 94.56 120 TYR A O 1
ATOM 983 N N . LEU A 1 121 ? -14.702 0.845 34.060 1.00 96.88 121 LEU A N 1
ATOM 984 C CA . LEU A 1 121 ? -14.785 2.164 34.678 1.00 96.88 121 LEU A CA 1
ATOM 985 C C . LEU A 1 121 ? -16.214 2.467 35.149 1.00 96.88 121 LEU A C 1
ATOM 987 O O . LEU A 1 121 ? -16.411 2.819 36.315 1.00 96.88 121 LEU A O 1
ATOM 991 N N . GLY A 1 122 ? -17.216 2.228 34.297 1.00 97.19 122 GLY A N 1
ATOM 992 C CA . GLY A 1 122 ? -18.626 2.419 34.651 1.00 97.19 122 GLY A CA 1
ATOM 993 C C . GLY A 1 122 ? -19.047 1.591 35.871 1.00 97.19 122 GLY A C 1
ATOM 994 O O . GLY A 1 122 ? -19.759 2.075 36.757 1.00 97.19 122 GLY A O 1
ATOM 995 N N . ARG A 1 123 ? -18.542 0.358 35.992 1.00 96.44 123 ARG A N 1
ATOM 996 C CA . ARG A 1 123 ? -18.783 -0.489 37.166 1.00 96.44 123 ARG A CA 1
ATOM 997 C C . ARG A 1 123 ? -18.133 0.063 38.435 1.00 96.44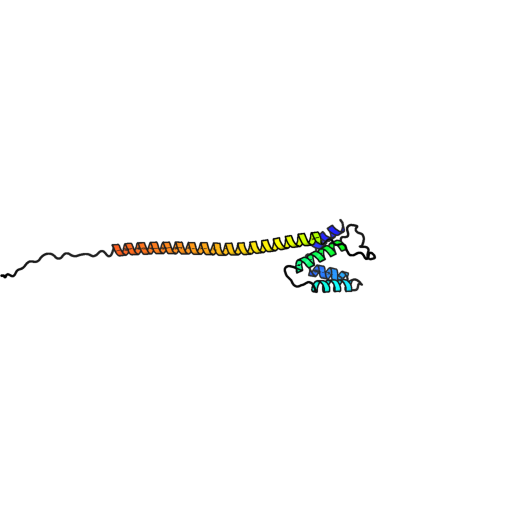 123 ARG A C 1
ATOM 999 O O . ARG A 1 123 ? -18.751 -0.007 39.501 1.00 96.44 123 ARG A O 1
ATOM 1006 N N . GLN A 1 124 ? -16.913 0.591 38.343 1.00 97.69 124 GLN A N 1
ATOM 1007 C CA . GLN A 1 124 ? -16.215 1.181 39.487 1.00 97.69 124 GLN A CA 1
ATOM 1008 C C . GLN A 1 124 ? -16.953 2.425 40.001 1.00 97.69 124 GLN A C 1
ATOM 1010 O O . GLN A 1 124 ? -17.158 2.569 41.208 1.00 97.69 124 GLN A O 1
ATOM 1015 N N . GLU A 1 125 ? -17.417 3.284 39.095 1.00 96.94 125 GLU A N 1
ATOM 1016 C CA . GLU A 1 125 ? -18.205 4.466 39.447 1.00 96.94 125 GLU A CA 1
ATOM 1017 C C . GLU A 1 125 ? -19.531 4.091 40.116 1.00 96.94 125 GLU A C 1
ATOM 1019 O O . GLU A 1 125 ? -19.878 4.648 41.161 1.00 96.94 125 GLU A O 1
ATOM 1024 N N . ALA A 1 126 ? -20.247 3.099 39.575 1.00 96.25 126 ALA A N 1
ATOM 1025 C CA . ALA A 1 126 ? -21.488 2.608 40.167 1.00 96.25 126 ALA A CA 1
ATOM 1026 C C . ALA A 1 126 ? -21.272 2.029 41.578 1.00 96.25 126 ALA A C 1
ATOM 1028 O O . ALA A 1 126 ? -22.067 2.291 42.482 1.00 96.25 126 ALA A O 1
ATOM 1029 N N . GLN A 1 127 ? -20.179 1.288 41.800 1.00 96.44 127 GLN A N 1
ATOM 1030 C CA . GLN A 1 127 ? -19.822 0.782 43.131 1.00 96.44 127 GLN A CA 1
ATOM 1031 C C . GLN A 1 127 ? -19.494 1.911 44.114 1.00 96.44 127 GLN A C 1
ATOM 1033 O O . GLN A 1 127 ? -19.948 1.874 45.257 1.00 96.44 127 GLN A O 1
ATOM 1038 N N . ALA A 1 128 ? -18.761 2.938 43.679 1.00 97.25 128 ALA A N 1
ATOM 1039 C CA . ALA A 1 128 ? -18.463 4.097 44.516 1.00 97.25 128 ALA A CA 1
ATOM 1040 C C . ALA A 1 128 ? -19.737 4.875 44.898 1.00 97.25 128 ALA A C 1
ATOM 1042 O O . ALA A 1 128 ? -19.887 5.313 46.041 1.00 97.25 128 ALA A O 1
ATOM 1043 N N . GLN A 1 129 ? -20.681 5.021 43.963 1.00 96.62 129 GLN A N 1
ATOM 1044 C CA . GLN A 1 129 ? -21.978 5.647 44.233 1.00 96.62 129 GLN A CA 1
ATOM 1045 C C . GLN A 1 129 ? -22.831 4.824 45.206 1.00 96.62 129 GLN A C 1
ATOM 1047 O O . GLN A 1 129 ? -23.458 5.405 46.094 1.00 96.62 129 GLN A O 1
ATOM 1052 N N . LEU A 1 130 ? -22.827 3.493 45.071 1.00 97.25 130 LEU A N 1
ATOM 1053 C CA . LEU A 1 130 ? -23.506 2.583 45.997 1.00 97.25 130 LEU A CA 1
ATOM 1054 C C . LEU A 1 130 ? -22.968 2.726 47.421 1.00 97.25 130 LEU A C 1
ATOM 1056 O O . LEU A 1 130 ? -23.757 2.999 48.322 1.00 97.25 130 LEU A O 1
ATOM 1060 N N . LEU A 1 131 ? -21.646 2.648 47.609 1.00 97.12 131 LEU A N 1
ATOM 1061 C CA . LEU A 1 131 ? -21.010 2.813 48.923 1.00 97.12 131 LEU A CA 1
ATOM 1062 C C . LEU A 1 131 ? -21.386 4.152 49.569 1.00 97.12 131 LEU A C 1
ATOM 1064 O O . LEU A 1 131 ? -21.824 4.199 50.715 1.00 97.12 131 LEU A O 1
ATOM 1068 N N . LYS A 1 132 ? -21.321 5.242 48.799 1.00 97.12 132 LYS A N 1
ATOM 1069 C CA . LYS A 1 132 ? -21.709 6.578 49.273 1.00 97.12 132 LYS A CA 1
ATOM 1070 C C . LYS A 1 132 ? -23.191 6.666 49.659 1.00 97.12 132 LYS A C 1
ATOM 1072 O O . LYS A 1 132 ? -23.563 7.431 50.550 1.00 97.12 132 LYS A O 1
ATOM 1077 N N . SER A 1 133 ? -24.062 5.934 48.962 1.00 94.75 133 SER A N 1
ATOM 1078 C CA . SER A 1 133 ? -25.485 5.861 49.298 1.00 94.75 133 SER A CA 1
ATOM 1079 C C . SER A 1 133 ? -25.726 5.029 50.559 1.00 94.75 133 SER A C 1
ATOM 1081 O O . SER A 1 133 ? -26.559 5.413 51.376 1.00 94.75 133 SER A O 1
ATOM 1083 N N . GLU A 1 134 ? -25.011 3.917 50.732 1.00 96.62 134 GLU A N 1
ATOM 1084 C CA . GLU A 1 134 ? -25.081 3.069 51.928 1.00 96.62 134 GLU A CA 1
ATOM 1085 C C . GLU A 1 134 ? -24.606 3.819 53.179 1.00 96.62 134 GLU A C 1
ATOM 1087 O O . GLU A 1 134 ? -25.281 3.776 54.206 1.00 96.62 134 GLU A O 1
ATOM 1092 N N . GLU A 1 135 ? -23.513 4.582 53.083 1.00 96.62 135 GLU A N 1
ATOM 1093 C CA . GLU A 1 135 ? -23.030 5.457 54.162 1.00 96.62 135 GLU A CA 1
ATOM 1094 C C . GLU A 1 135 ? -24.099 6.471 54.590 1.00 96.62 135 GLU A C 1
ATOM 1096 O O . GLU A 1 135 ? -24.434 6.551 55.772 1.00 96.62 135 GLU A O 1
ATOM 1101 N N . LYS A 1 136 ? -24.729 7.165 53.632 1.00 96.62 136 LYS A N 1
ATOM 1102 C CA . LYS A 1 136 ? -25.833 8.097 53.922 1.00 96.62 136 LYS A CA 1
ATOM 1103 C C . LYS A 1 136 ? -27.041 7.421 54.558 1.00 96.62 136 LYS A C 1
ATOM 1105 O O . LYS A 1 136 ? -27.680 8.005 55.430 1.00 96.62 136 LYS A O 1
ATOM 1110 N N . ILE A 1 137 ? -27.399 6.218 54.104 1.00 95.88 137 ILE A N 1
ATOM 1111 C CA . ILE A 1 137 ? -28.505 5.459 54.701 1.00 95.88 137 ILE A CA 1
ATOM 1112 C C . ILE A 1 137 ? -28.176 5.142 56.161 1.00 95.88 137 ILE A C 1
ATOM 1114 O O . ILE A 1 137 ? -29.030 5.346 57.023 1.00 95.88 137 ILE A O 1
ATOM 1118 N N . ASN A 1 138 ? -26.950 4.701 56.446 1.00 95.56 138 ASN A N 1
ATOM 1119 C CA . ASN A 1 138 ? -26.508 4.394 57.804 1.00 95.56 138 ASN A CA 1
ATOM 1120 C C . ASN A 1 138 ? -26.508 5.640 58.707 1.00 95.56 138 ASN A C 1
ATOM 1122 O O . ASN A 1 138 ? -27.004 5.571 59.832 1.00 95.56 138 ASN A O 1
ATOM 1126 N N . GLU A 1 139 ? -26.021 6.783 58.214 1.00 94.88 139 GLU A N 1
ATOM 1127 C CA . GLU A 1 139 ? -26.068 8.069 58.930 1.00 94.88 139 GLU A CA 1
ATOM 1128 C C . GLU A 1 139 ? -27.510 8.468 59.275 1.00 94.88 139 GLU A C 1
ATOM 1130 O O . GLU A 1 139 ? -27.837 8.692 60.442 1.00 94.88 139 GLU A O 1
ATOM 1135 N N . LEU A 1 140 ? -28.408 8.467 58.284 1.00 95.25 140 LEU A N 1
ATOM 1136 C CA . LEU A 1 140 ? -29.817 8.820 58.481 1.00 95.25 140 LEU A CA 1
ATOM 1137 C C . LEU A 1 140 ? -30.536 7.851 59.430 1.00 95.25 140 LEU A C 1
ATOM 1139 O O . LEU A 1 140 ? -31.385 8.267 60.222 1.00 95.25 140 LEU A O 1
ATOM 1143 N N . GLN A 1 141 ? -30.215 6.556 59.374 1.00 93.69 141 GLN A N 1
ATOM 1144 C CA . GLN A 1 141 ? -30.750 5.565 60.310 1.00 93.69 141 GLN A CA 1
ATOM 1145 C C . GLN A 1 141 ? -30.278 5.828 61.746 1.00 93.69 141 GLN A C 1
ATOM 1147 O O . GLN A 1 141 ? -31.086 5.728 62.676 1.00 93.69 141 GLN A O 1
ATOM 1152 N N . ALA A 1 142 ? -29.009 6.201 61.938 1.00 93.44 142 ALA A N 1
ATOM 1153 C CA . ALA A 1 142 ? -28.468 6.562 63.245 1.00 93.44 142 ALA A CA 1
ATOM 1154 C C . ALA A 1 142 ? -29.129 7.834 63.806 1.00 93.44 142 ALA A C 1
ATOM 1156 O O . ALA A 1 142 ? -29.540 7.849 64.969 1.00 93.44 142 ALA A O 1
ATOM 1157 N N . GLU A 1 143 ? -29.313 8.865 62.976 1.00 93.19 143 GLU A N 1
ATOM 1158 C CA . GLU A 1 143 ? -30.039 10.085 63.348 1.00 93.19 143 GLU A CA 1
ATOM 1159 C C . GLU A 1 143 ? -31.496 9.794 63.737 1.00 93.19 143 GLU A C 1
ATOM 1161 O O . GLU A 1 143 ? -31.974 10.276 64.765 1.00 93.19 143 GLU A O 1
ATOM 1166 N N . LEU A 1 144 ? -32.199 8.949 62.972 1.00 92.94 144 LEU A N 1
ATOM 1167 C CA . LEU A 1 144 ? -33.571 8.530 63.283 1.00 92.94 144 LEU A CA 1
ATOM 1168 C C . LEU A 1 144 ? -33.674 7.807 64.630 1.00 92.94 144 LEU A C 1
ATOM 1170 O O . LEU A 1 144 ? -34.629 8.033 65.380 1.00 92.94 144 LEU A O 1
ATOM 1174 N N . LEU A 1 145 ? -32.717 6.931 64.944 1.00 92.19 145 LEU A N 1
ATOM 1175 C CA . LEU A 1 145 ? -32.656 6.244 66.235 1.00 92.19 145 LEU A CA 1
ATOM 1176 C C . LEU A 1 145 ? -32.387 7.229 67.381 1.00 92.19 145 LEU A C 1
ATOM 1178 O O . LEU A 1 145 ? -33.060 7.153 68.410 1.00 92.19 145 LEU A O 1
ATOM 1182 N N . ALA A 1 146 ? -31.464 8.175 67.188 1.00 89.31 146 ALA A N 1
ATOM 1183 C CA . ALA A 1 146 ? -31.151 9.221 68.162 1.00 89.31 146 ALA A CA 1
ATOM 1184 C C . ALA A 1 146 ? -32.324 10.191 68.397 1.00 89.31 146 ALA A C 1
ATOM 1186 O O . ALA A 1 146 ? -32.552 10.641 69.520 1.00 89.31 146 ALA A O 1
ATOM 1187 N N . PHE A 1 147 ? -33.100 10.501 67.356 1.00 89.31 147 PHE A N 1
ATOM 1188 C CA . PHE A 1 147 ? -34.298 11.329 67.481 1.00 89.31 147 PHE A CA 1
ATOM 1189 C C . PHE A 1 147 ? -35.408 10.592 68.242 1.00 89.31 147 PHE A C 1
ATOM 1191 O O . PHE A 1 147 ? -36.026 11.149 69.147 1.00 89.31 147 PHE A O 1
ATOM 1198 N N . LYS A 1 148 ? -35.634 9.305 67.940 1.00 86.06 148 LYS A N 1
ATOM 1199 C CA . LYS A 1 148 ? -36.635 8.483 68.642 1.00 86.06 148 LYS A CA 1
ATOM 1200 C C . LYS A 1 148 ? -36.334 8.302 70.130 1.00 86.06 148 LYS A C 1
ATOM 1202 O O . LYS A 1 148 ? -37.272 8.251 70.918 1.00 86.06 148 LYS A O 1
ATOM 1207 N N . SER A 1 149 ? -35.066 8.221 70.533 1.00 78.88 149 SER A N 1
ATOM 1208 C CA . SER A 1 149 ? -34.696 8.106 71.950 1.00 78.88 149 SER A CA 1
ATOM 1209 C C . SER A 1 149 ? -34.906 9.405 72.742 1.00 78.88 149 SER A C 1
ATOM 1211 O O . SER A 1 149 ? -35.192 9.338 73.937 1.00 78.88 149 SER A O 1
ATOM 1213 N N . GLN A 1 150 ? -34.864 10.573 72.088 1.00 69.94 150 GLN A N 1
ATOM 1214 C CA . GLN A 1 150 ? -35.220 11.864 72.699 1.00 69.94 150 GLN A CA 1
ATOM 1215 C C . GLN A 1 150 ? -36.740 12.058 72.852 1.00 69.94 150 GLN A C 1
ATOM 1217 O O . GLN A 1 150 ? -37.183 12.774 73.748 1.00 69.94 150 GLN A O 1
ATOM 1222 N N . VAL A 1 151 ? -37.554 11.385 72.031 1.00 62.69 151 VAL A N 1
ATOM 1223 C CA . VAL A 1 151 ? -39.025 11.396 72.112 1.00 62.69 151 VAL A CA 1
ATOM 1224 C C . VAL A 1 151 ? -39.513 10.204 72.954 1.00 62.69 151 VAL A C 1
ATOM 1226 O O . VAL A 1 151 ? -40.195 9.307 72.467 1.00 62.69 151 VAL A O 1
ATOM 1229 N N . THR A 1 152 ? -39.158 10.169 74.242 1.00 45.41 152 THR A N 1
ATOM 1230 C CA . THR A 1 152 ? -39.804 9.289 75.238 1.00 45.41 152 THR A CA 1
ATOM 1231 C C . THR A 1 152 ? -40.715 10.125 76.154 1.00 45.41 152 THR A C 1
ATOM 1233 O O . THR A 1 152 ? -40.279 11.149 76.679 1.00 45.41 152 THR A O 1
ATOM 1236 N N . PRO A 1 153 ? -42.006 9.770 76.324 1.00 48.78 153 PRO A N 1
ATOM 1237 C CA . PRO A 1 153 ? -42.983 10.649 76.962 1.00 48.78 153 PRO A CA 1
ATOM 1238 C C . PRO A 1 153 ? -42.874 10.637 78.494 1.00 48.78 153 PRO A C 1
ATOM 1240 O O . PRO A 1 153 ? -43.003 9.594 79.137 1.00 48.78 153 PRO A O 1
ATOM 1243 N N . HIS A 1 154 ? -42.746 11.829 79.087 1.00 44.47 154 HIS A N 1
ATOM 1244 C CA . HIS A 1 154 ? -43.135 12.083 80.474 1.00 44.47 154 HIS A CA 1
ATOM 1245 C C . HIS A 1 154 ? -44.600 11.659 80.668 1.00 44.47 154 HIS A C 1
ATOM 1247 O O . HIS A 1 154 ? -45.518 12.372 80.269 1.00 44.47 154 HIS A O 1
ATOM 1253 N N . THR A 1 155 ? -44.826 10.500 81.286 1.00 40.22 155 THR A N 1
ATOM 1254 C CA . THR A 1 155 ? -46.147 10.128 81.804 1.00 40.22 155 THR A CA 1
ATOM 1255 C C . THR A 1 155 ? -46.222 10.649 83.235 1.00 40.22 155 THR A C 1
ATOM 1257 O O . THR A 1 155 ? -45.692 10.042 84.162 1.00 40.22 155 THR A O 1
ATOM 1260 N N . THR A 1 156 ? -46.807 11.832 83.404 1.00 42.31 156 THR A N 1
ATOM 1261 C CA . THR A 1 156 ? -47.161 12.396 84.706 1.00 42.31 156 THR A CA 1
ATOM 1262 C C . THR A 1 156 ? -48.291 11.577 85.327 1.00 42.31 156 THR A C 1
ATOM 1264 O O . THR A 1 156 ? -49.377 11.434 84.770 1.00 42.31 156 THR A O 1
ATOM 1267 N N . THR A 1 157 ? -48.017 11.036 86.508 1.00 45.88 157 THR A N 1
ATOM 1268 C CA . THR A 1 157 ? -49.002 10.525 87.462 1.00 45.88 157 THR A CA 1
ATOM 1269 C C . THR A 1 157 ? -49.980 11.632 87.883 1.00 45.88 157 THR A C 1
ATOM 1271 O O . THR A 1 157 ? -49.546 12.762 88.116 1.00 45.88 157 THR A O 1
ATOM 1274 N N . PRO A 1 158 ? -51.273 11.325 88.094 1.00 47.19 158 PRO A N 1
ATOM 1275 C CA . PRO A 1 158 ? -52.103 12.096 89.004 1.00 47.19 158 PRO A CA 1
ATOM 1276 C C . PRO A 1 158 ? -52.372 11.308 90.286 1.00 47.19 158 PRO A C 1
ATOM 1278 O O . PRO A 1 158 ? -52.866 10.182 90.285 1.00 47.19 158 PRO A O 1
ATOM 1281 N N . THR A 1 159 ? -52.015 11.968 91.377 1.00 44.47 159 THR A N 1
ATOM 1282 C CA . THR A 1 159 ? -52.269 11.650 92.774 1.00 44.47 159 THR A CA 1
ATOM 1283 C C . THR A 1 159 ? -53.766 11.664 93.096 1.00 44.47 159 THR A C 1
ATOM 1285 O O . THR A 1 159 ? -54.527 12.481 92.581 1.00 44.47 159 THR A O 1
ATOM 1288 N N . ASP A 1 160 ? -54.139 10.767 94.001 1.00 45.97 160 ASP A N 1
ATOM 1289 C CA . ASP A 1 160 ? -55.439 10.577 94.641 1.00 45.97 160 ASP A CA 1
ATOM 1290 C C . ASP A 1 160 ? -56.075 11.871 95.208 1.00 45.97 160 ASP A C 1
ATOM 1292 O O . ASP A 1 160 ? -55.403 12.685 95.851 1.00 45.97 160 ASP A O 1
ATOM 1296 N N . ARG A 1 161 ? -57.395 12.031 95.027 1.00 39.38 161 ARG A N 1
ATOM 1297 C CA . ARG A 1 161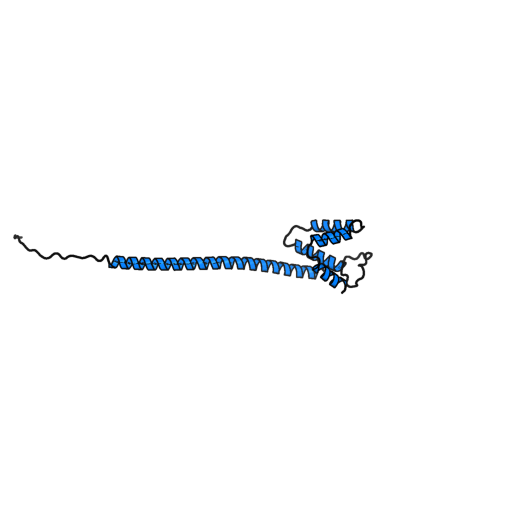 ? -58.257 12.858 95.889 1.00 39.38 161 ARG A CA 1
ATOM 1298 C C . ARG A 1 161 ? -59.649 12.237 96.001 1.00 39.38 161 ARG A C 1
ATOM 1300 O O . ARG A 1 161 ? -60.494 12.342 95.115 1.00 39.38 161 ARG A O 1
ATOM 1307 N N . SER A 1 162 ? -59.857 11.641 97.160 1.00 44.62 162 SER A N 1
ATOM 1308 C CA . SER A 1 162 ? -61.111 11.229 97.774 1.00 44.62 162 SER A CA 1
ATOM 1309 C C . SER A 1 162 ? -62.111 12.382 97.977 1.00 44.62 162 SER A C 1
ATOM 1311 O O . SER A 1 162 ? -61.714 13.515 98.249 1.00 44.62 162 SER A O 1
ATOM 1313 N N . THR A 1 163 ? -63.413 12.071 97.850 1.00 43.78 163 THR A N 1
ATOM 1314 C CA . THR A 1 163 ? -64.603 12.535 98.629 1.00 43.78 163 THR A CA 1
ATOM 1315 C C . THR A 1 163 ? -65.877 12.193 97.827 1.00 43.78 163 THR A C 1
ATOM 1317 O O . THR A 1 163 ? -66.131 12.743 96.767 1.00 43.78 163 THR A O 1
ATOM 1320 N N . ASP A 1 164 ? -66.534 11.071 98.128 1.00 44.38 164 ASP A N 1
ATOM 1321 C CA . ASP A 1 164 ? -67.703 10.950 99.025 1.00 44.38 164 ASP A CA 1
ATOM 1322 C C . ASP A 1 164 ? -69.053 11.328 98.372 1.00 44.38 164 ASP A C 1
ATOM 1324 O O . ASP A 1 164 ? -69.344 12.504 98.165 1.00 44.38 164 ASP A O 1
ATOM 1328 N N . ARG A 1 165 ? -69.897 10.315 98.093 1.00 43.59 165 ARG A N 1
ATOM 1329 C CA . ARG A 1 165 ? -71.343 10.308 98.416 1.00 43.59 165 ARG A CA 1
ATOM 1330 C C . ARG A 1 165 ? -72.019 8.972 98.068 1.00 43.59 165 ARG A C 1
ATOM 1332 O O . ARG A 1 165 ? -72.390 8.706 96.935 1.00 43.59 165 ARG A O 1
ATOM 1339 N N . HIS A 1 166 ? -72.165 8.155 99.106 1.00 51.59 166 HIS A N 1
ATOM 1340 C CA . HIS A 1 166 ? -73.411 7.553 99.604 1.00 51.59 166 HIS A CA 1
ATOM 1341 C C . HIS A 1 166 ? -74.590 7.190 98.662 1.00 51.59 166 HIS A C 1
ATOM 1343 O O . HIS A 1 166 ? -75.144 8.049 97.981 1.00 51.59 166 HIS A O 1
ATOM 1349 N N . ARG A 1 167 ? -75.127 5.983 98.954 1.00 46.22 167 ARG A N 1
ATOM 1350 C CA . ARG A 1 167 ? -76.439 5.350 98.634 1.00 46.22 167 ARG A CA 1
ATOM 1351 C C . ARG A 1 167 ? -76.456 4.527 97.338 1.00 46.22 167 ARG A C 1
ATOM 1353 O O . ARG A 1 167 ? -76.100 5.038 96.296 1.00 46.22 167 ARG A O 1
ATOM 1360 N N . GLY A 1 168 ? -76.891 3.269 97.298 1.00 44.84 168 GLY A N 1
ATOM 1361 C CA . GLY A 1 168 ? -77.586 2.415 98.264 1.00 44.84 168 GLY A CA 1
ATOM 1362 C C . GLY A 1 168 ? -78.591 1.528 97.509 1.00 44.84 168 GLY A C 1
ATOM 1363 O O . GLY A 1 168 ? -79.298 2.052 96.661 1.00 44.84 168 GLY A O 1
ATOM 1364 N N . PHE A 1 169 ? -78.649 0.237 97.866 1.00 48.38 169 PHE A N 1
ATOM 1365 C CA . PHE A 1 169 ? -79.767 -0.712 97.679 1.00 48.38 169 PHE A CA 1
ATOM 1366 C C . PHE A 1 169 ? -80.321 -0.964 96.260 1.00 48.38 169 PHE A C 1
ATOM 1368 O O . PHE A 1 169 ? -81.104 -0.172 95.744 1.00 48.38 169 PHE A O 1
ATOM 1375 N N . CYS A 1 170 ? -80.016 -2.126 95.673 1.00 50.56 170 CYS A N 1
ATOM 1376 C CA . CYS A 1 170 ? -80.789 -3.386 95.727 1.00 50.56 170 CYS A CA 1
ATOM 1377 C C . CYS A 1 170 ? -80.241 -4.359 94.675 1.00 50.56 170 CYS A C 1
ATOM 1379 O O . CYS A 1 170 ? -80.037 -3.917 93.524 1.00 50.56 170 CYS A O 1
#